Protein AF-A0A0A1E9N9-F1 (afdb_monomer_lite)

Foldseek 3Di:
DVCVVCLVVDDDDDQPPPPDRPDDDQDKDWDADPQGWIWIWHPPDPPIDTHTDLPSFAFDDDPPVVLVVVLVLQFAFDPCVVVVVDDRPDPDRTPPDGVNHDDQDPDPPSSSVSNVD

Sequence (117 aa):
ADVAAHLDQIELMSDVNADVPFGYSEQHFVLSDPTGRCVVIEPSEHPLKLIDNPLGIMTNMPKFDHQLERLQDYLDFTPDFLNGTLAPNTFHVTTGKLSGKKTPPGAYTPKGRYVRA

Secondary structure (DSSP, 8-state):
-HHHHSGGG--PPPGGG-SS--------EEEE-TT--EEEE-TTSSS---EE-TT----SSS-HHHHHHHGGGT--B-HHHHTT-SPTT-S--B----TTPPPPP---SHHHHHHH-

Radius of gyration: 16.81 Å; chains: 1; bounding box: 34×37×50 Å

Structure (mmCIF, N/CA/C/O backbone):
data_AF-A0A0A1E9N9-F1
#
_entry.id   AF-A0A0A1E9N9-F1
#
loop_
_atom_site.group_PDB
_atom_site.id
_atom_site.type_symbol
_atom_site.label_atom_id
_atom_site.label_alt_id
_atom_site.label_comp_id
_atom_site.label_asym_id
_atom_site.label_entity_id
_atom_site.label_seq_id
_atom_site.pdbx_PDB_ins_code
_atom_site.Cartn_x
_atom_site.Cartn_y
_atom_site.Cartn_z
_atom_site.occupancy
_atom_site.B_iso_or_equiv
_atom_site.auth_seq_id
_atom_site.auth_comp_id
_atom_site.auth_asym_id
_atom_site.auth_atom_id
_atom_site.pdbx_PDB_model_num
ATOM 1 N N . ALA A 1 1 ? -3.761 -14.792 -7.329 1.00 86.69 1 ALA A N 1
ATOM 2 C CA . ALA A 1 1 ? -3.080 -16.106 -7.180 1.00 86.69 1 ALA A CA 1
ATOM 3 C C . ALA A 1 1 ? -2.066 -16.362 -8.297 1.00 86.69 1 ALA A C 1
ATOM 5 O O . ALA A 1 1 ? -0.931 -16.697 -7.997 1.00 86.69 1 ALA A O 1
ATOM 6 N N . ASP A 1 2 ? -2.452 -16.146 -9.554 1.00 95.06 2 ASP A N 1
ATOM 7 C CA . ASP A 1 2 ? -1.619 -16.400 -10.737 1.00 95.06 2 ASP A CA 1
ATOM 8 C C . ASP A 1 2 ? -0.249 -15.692 -10.727 1.00 95.06 2 ASP A C 1
ATOM 10 O O . ASP A 1 2 ? 0.783 -16.350 -10.781 1.00 95.06 2 ASP A O 1
ATOM 14 N N . VAL A 1 3 ? -0.226 -14.368 -10.519 1.00 94.62 3 VAL A N 1
ATOM 15 C CA . VAL A 1 3 ? 1.028 -13.590 -10.430 1.00 94.62 3 VAL A CA 1
ATOM 16 C C . VAL A 1 3 ? 1.953 -14.104 -9.326 1.00 94.62 3 VAL A C 1
ATOM 18 O O . VAL A 1 3 ? 3.160 -14.133 -9.506 1.00 94.62 3 VAL A O 1
ATOM 21 N N . ALA A 1 4 ? 1.406 -14.550 -8.192 1.00 93.69 4 ALA A N 1
ATOM 22 C CA . ALA A 1 4 ? 2.218 -15.090 -7.103 1.00 93.69 4 ALA A CA 1
ATOM 23 C C . ALA A 1 4 ? 2.890 -16.421 -7.472 1.00 93.69 4 ALA A C 1
ATOM 25 O O . ALA A 1 4 ? 3.980 -16.695 -6.985 1.00 93.69 4 ALA A O 1
ATOM 26 N N . ALA A 1 5 ? 2.251 -17.229 -8.323 1.00 96.56 5 ALA A N 1
ATOM 27 C CA . ALA A 1 5 ? 2.772 -18.520 -8.765 1.00 96.56 5 ALA A CA 1
ATOM 28 C C . ALA A 1 5 ? 3.851 -18.407 -9.855 1.00 96.56 5 ALA A C 1
ATOM 30 O O . ALA A 1 5 ? 4.560 -19.378 -10.090 1.00 96.56 5 ALA A O 1
ATOM 31 N N . HIS A 1 6 ? 3.964 -17.244 -10.504 1.00 96.31 6 HIS A N 1
ATOM 32 C CA . HIS A 1 6 ? 4.878 -17.011 -11.625 1.00 96.31 6 HIS A CA 1
ATOM 33 C C . HIS A 1 6 ? 5.811 -15.812 -11.395 1.00 96.31 6 HIS A C 1
ATOM 35 O O . HIS A 1 6 ? 6.471 -15.358 -12.326 1.00 96.31 6 HIS A O 1
ATOM 41 N N . LEU A 1 7 ? 5.855 -15.250 -10.180 1.00 94.62 7 LEU A N 1
ATOM 42 C CA . LEU A 1 7 ? 6.632 -14.038 -9.891 1.00 94.62 7 LEU A CA 1
ATOM 43 C C . LEU A 1 7 ? 8.135 -14.243 -10.115 1.00 94.62 7 LEU A C 1
ATOM 45 O O . LEU A 1 7 ? 8.836 -13.319 -10.511 1.00 94.62 7 LEU A O 1
ATOM 49 N N . ASP A 1 8 ? 8.614 -15.459 -9.879 1.00 94.00 8 ASP A N 1
ATOM 50 C CA . ASP A 1 8 ? 9.988 -15.902 -10.108 1.00 94.00 8 ASP A CA 1
ATOM 51 C C . ASP A 1 8 ? 10.369 -15.982 -11.595 1.00 94.00 8 ASP A C 1
ATOM 53 O O . ASP A 1 8 ? 11.552 -16.013 -11.924 1.00 94.00 8 ASP A O 1
ATOM 57 N N . GLN A 1 9 ? 9.381 -15.979 -12.491 1.00 94.75 9 GLN A N 1
ATOM 58 C CA . GLN A 1 9 ? 9.568 -15.969 -13.945 1.00 94.75 9 GLN A CA 1
ATOM 59 C C . GLN A 1 9 ? 9.567 -14.546 -14.521 1.00 94.75 9 GLN A C 1
ATOM 61 O O . GLN A 1 9 ? 9.715 -14.372 -15.730 1.00 94.75 9 GLN A O 1
ATOM 66 N N . ILE A 1 10 ? 9.369 -13.528 -13.676 1.00 91.69 10 ILE A N 1
ATOM 67 C CA . ILE A 1 10 ? 9.278 -12.127 -14.081 1.00 91.69 10 ILE A CA 1
ATOM 68 C C . ILE A 1 10 ? 10.545 -11.394 -13.649 1.00 91.69 10 ILE A C 1
ATOM 70 O O . ILE A 1 10 ? 10.881 -11.331 -12.467 1.00 91.69 10 ILE A O 1
ATOM 74 N N . GLU A 1 11 ? 11.194 -10.747 -14.611 1.00 89.06 11 GLU A N 1
ATOM 75 C CA . GLU A 1 11 ? 12.302 -9.830 -14.371 1.00 89.06 11 GLU A CA 1
ATOM 76 C C . GLU A 1 11 ? 11.994 -8.474 -15.008 1.00 89.06 11 GLU A C 1
ATOM 78 O O . GLU A 1 11 ? 11.536 -8.389 -16.150 1.00 89.06 11 GLU A O 1
ATOM 83 N N . LEU A 1 12 ? 12.213 -7.399 -14.249 1.00 88.12 12 LEU A N 1
ATOM 84 C CA . LEU A 1 12 ? 12.069 -6.041 -14.760 1.00 88.12 12 LEU A CA 1
ATOM 85 C C . LEU A 1 12 ? 13.410 -5.570 -15.303 1.00 88.12 12 LEU A C 1
ATOM 87 O O . LEU A 1 12 ? 14.395 -5.483 -14.572 1.00 88.12 12 LEU A O 1
ATOM 91 N N . MET A 1 13 ? 13.417 -5.242 -16.589 1.00 85.31 13 MET A N 1
ATOM 92 C CA . MET A 1 13 ? 14.608 -4.796 -17.295 1.00 85.31 13 MET A CA 1
ATOM 93 C C . MET A 1 13 ? 14.669 -3.273 -17.337 1.00 85.31 13 MET A C 1
ATOM 95 O O . MET A 1 13 ? 13.663 -2.595 -17.547 1.00 85.31 13 MET A O 1
ATOM 99 N N . SER A 1 14 ? 15.875 -2.738 -17.168 1.00 84.31 14 SER A N 1
ATOM 100 C CA . SER A 1 14 ? 16.137 -1.322 -17.423 1.00 84.31 14 SER A CA 1
ATOM 101 C C . SER A 1 14 ? 16.188 -1.016 -18.925 1.00 84.31 14 SER A C 1
ATOM 103 O O . SER A 1 14 ? 16.459 -1.888 -19.747 1.00 84.31 14 SER A O 1
ATOM 105 N N . ASP A 1 15 ? 15.995 0.258 -19.260 1.00 86.00 15 ASP A N 1
ATOM 106 C CA . ASP A 1 15 ? 16.104 0.835 -20.608 1.00 86.00 15 ASP A CA 1
ATOM 107 C C . ASP A 1 15 ? 17.528 0.762 -21.201 1.00 86.00 15 ASP A C 1
ATOM 109 O O . ASP A 1 15 ? 17.681 0.883 -22.408 1.00 86.00 15 ASP A O 1
ATOM 113 N N . VAL A 1 16 ? 18.564 0.478 -20.396 1.00 85.50 16 VAL A N 1
ATOM 114 C CA . VAL A 1 16 ? 19.993 0.619 -20.762 1.00 85.50 16 VAL A CA 1
ATOM 115 C C . VAL A 1 16 ? 20.376 -0.017 -22.107 1.00 85.50 16 VAL A C 1
ATOM 117 O O . VAL A 1 16 ? 21.243 0.514 -22.796 1.00 85.50 16 VAL A O 1
ATOM 120 N N . ASN A 1 17 ? 19.749 -1.136 -22.484 1.00 87.38 17 ASN A N 1
ATOM 121 C CA . ASN A 1 17 ? 20.006 -1.844 -23.747 1.00 87.38 17 ASN A CA 1
ATOM 122 C C . ASN A 1 17 ? 18.766 -1.922 -24.660 1.00 87.38 17 ASN A C 1
ATOM 124 O O . ASN A 1 17 ? 18.669 -2.831 -25.483 1.00 87.38 17 ASN A O 1
ATOM 128 N N . ALA A 1 18 ? 17.785 -1.038 -24.483 1.00 88.00 18 ALA A N 1
ATOM 129 C CA . ALA A 1 18 ? 16.565 -1.046 -25.276 1.00 88.00 18 ALA A CA 1
ATOM 130 C C . ALA A 1 18 ? 16.789 -0.397 -26.653 1.00 88.00 18 ALA A C 1
ATOM 132 O O . ALA A 1 18 ? 17.328 0.703 -26.752 1.00 88.00 18 ALA A O 1
ATOM 133 N N . ASP A 1 19 ? 16.305 -1.044 -27.720 1.00 91.19 19 ASP A N 1
ATOM 134 C CA . ASP A 1 19 ? 16.314 -0.473 -29.080 1.00 91.19 19 ASP A CA 1
ATOM 135 C C . ASP A 1 19 ? 15.449 0.797 -29.183 1.00 91.19 19 ASP A C 1
ATOM 137 O O . ASP A 1 19 ? 15.689 1.675 -30.013 1.00 91.19 19 ASP A O 1
ATOM 141 N N . VAL A 1 20 ? 14.426 0.889 -28.328 1.00 88.88 20 VAL A N 1
ATOM 142 C CA . VAL A 1 20 ? 13.535 2.041 -28.191 1.00 88.88 20 VAL A CA 1
ATOM 143 C C . VAL A 1 20 ? 13.657 2.568 -26.762 1.00 88.88 20 VAL A C 1
ATOM 145 O O . VAL A 1 20 ? 13.329 1.832 -25.836 1.00 88.88 20 VAL A O 1
ATOM 148 N N . PRO A 1 21 ? 14.087 3.825 -26.557 1.00 85.44 21 PRO A N 1
ATOM 149 C CA . PRO A 1 21 ? 14.130 4.414 -25.226 1.00 85.44 21 PRO A CA 1
ATOM 150 C C . PRO A 1 21 ? 12.721 4.606 -24.656 1.00 85.44 21 PRO A C 1
ATOM 152 O O . PRO A 1 21 ? 11.859 5.230 -25.282 1.00 85.44 21 PRO A O 1
ATOM 155 N N . PHE A 1 22 ? 12.506 4.109 -23.444 1.00 80.31 22 PHE A N 1
ATOM 156 C CA . PHE A 1 22 ? 11.269 4.250 -22.672 1.00 80.31 22 PHE A CA 1
ATOM 157 C C . PHE A 1 22 ? 11.442 5.202 -21.475 1.00 80.31 22 PHE A C 1
ATOM 159 O O . PHE A 1 22 ? 10.451 5.665 -20.904 1.00 80.31 22 PHE A O 1
ATOM 166 N N . GLY A 1 23 ? 12.687 5.546 -21.127 1.00 82.88 23 GLY A N 1
ATOM 167 C CA . GLY A 1 23 ? 13.037 6.475 -20.055 1.00 82.88 23 GLY A CA 1
ATOM 168 C C . GLY A 1 23 ? 13.126 5.831 -18.665 1.00 82.88 23 GLY A C 1
ATOM 169 O O . GLY A 1 23 ? 12.847 4.653 -18.462 1.00 82.88 23 GLY A O 1
ATOM 170 N N . TYR A 1 24 ? 13.515 6.639 -17.674 1.00 77.88 24 TYR A N 1
ATOM 171 C CA . TYR A 1 24 ? 13.745 6.211 -16.286 1.00 77.88 24 TYR A CA 1
ATOM 172 C C . TYR A 1 24 ? 12.491 6.371 -15.426 1.00 77.88 24 TYR A C 1
ATOM 174 O O . TYR A 1 24 ? 12.447 7.169 -14.489 1.00 77.88 24 TYR A O 1
ATOM 182 N N . SER A 1 25 ? 11.431 5.649 -15.780 1.00 82.81 25 SER A N 1
ATOM 183 C CA . SER A 1 25 ? 10.207 5.687 -14.991 1.00 82.81 25 SER A CA 1
ATOM 184 C C . SER A 1 25 ? 10.343 4.829 -13.731 1.00 82.81 25 SER A C 1
ATOM 186 O O . SER A 1 25 ? 10.344 3.604 -13.804 1.00 82.81 25 SER A O 1
ATOM 188 N N . GLU A 1 26 ? 10.358 5.462 -12.561 1.00 87.69 26 GLU A N 1
ATOM 189 C CA . GLU A 1 26 ? 10.285 4.769 -11.271 1.00 87.69 26 GLU A CA 1
ATOM 190 C C . GLU A 1 26 ? 8.837 4.365 -10.979 1.00 87.69 26 GLU A C 1
ATOM 192 O O . GLU A 1 26 ? 7.980 5.212 -10.716 1.00 87.69 26 GLU A O 1
ATOM 197 N N . GLN A 1 27 ? 8.549 3.067 -11.062 1.00 91.38 27 GLN A N 1
ATOM 198 C CA . GLN A 1 27 ? 7.204 2.530 -10.873 1.00 91.38 27 GLN A CA 1
ATOM 199 C C . GLN A 1 27 ? 7.165 1.518 -9.735 1.00 91.38 27 GLN A C 1
ATOM 201 O O . GLN A 1 27 ? 8.128 0.806 -9.467 1.00 91.38 27 GLN A O 1
ATOM 206 N N . HIS A 1 28 ? 6.006 1.436 -9.102 1.00 94.88 28 HIS A N 1
ATOM 207 C CA . HIS A 1 28 ? 5.577 0.289 -8.318 1.00 94.88 28 HIS A CA 1
ATOM 208 C C . HIS A 1 28 ? 4.230 -0.169 -8.869 1.00 94.88 28 HIS A C 1
ATOM 210 O O . HIS A 1 28 ? 3.538 0.587 -9.555 1.00 94.88 28 HIS A O 1
ATOM 216 N N . PHE A 1 29 ? 3.833 -1.389 -8.539 1.00 95.62 29 PHE A N 1
ATOM 217 C CA . PHE A 1 29 ? 2.613 -1.981 -9.070 1.00 95.62 29 PHE A CA 1
ATOM 218 C C . PHE A 1 29 ? 1.673 -2.338 -7.932 1.00 95.62 29 PHE A C 1
ATOM 220 O O . PHE A 1 29 ? 2.102 -2.868 -6.911 1.00 95.62 29 PHE A O 1
ATOM 227 N N . VAL A 1 30 ? 0.388 -2.059 -8.125 1.00 96.94 30 VAL A N 1
ATOM 228 C CA . VAL A 1 30 ? -0.686 -2.544 -7.259 1.00 96.94 30 VAL A CA 1
ATOM 229 C C . VAL A 1 30 ? -1.502 -3.524 -8.074 1.00 96.94 30 VAL A C 1
ATOM 231 O O . VAL A 1 30 ? -1.915 -3.203 -9.188 1.00 96.94 30 VAL A O 1
ATOM 234 N N . LEU A 1 31 ? -1.727 -4.712 -7.527 1.00 96.62 31 LEU A N 1
ATOM 235 C CA . LEU A 1 31 ? -2.561 -5.725 -8.154 1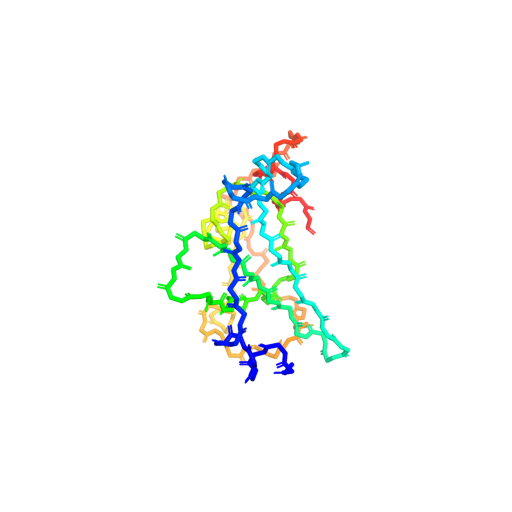.00 96.62 31 LEU A CA 1
ATOM 236 C C . LEU A 1 31 ? -3.717 -6.068 -7.227 1.00 96.62 31 LEU A C 1
ATOM 238 O O . LEU A 1 31 ? -3.526 -6.259 -6.026 1.00 96.62 31 LEU A O 1
ATOM 242 N N . SER A 1 32 ? -4.899 -6.187 -7.815 1.00 95.50 32 SER A N 1
ATOM 243 C CA . SER A 1 32 ? -6.123 -6.602 -7.140 1.00 95.50 32 SER A CA 1
ATOM 244 C C . SER A 1 32 ? -6.802 -7.676 -7.978 1.00 95.50 32 SER A C 1
ATOM 246 O O . SER A 1 32 ? -6.765 -7.612 -9.207 1.00 95.50 32 SER A O 1
ATOM 248 N N . ASP A 1 33 ? -7.421 -8.663 -7.335 1.00 94.19 33 ASP A N 1
ATOM 249 C CA . ASP A 1 33 ? -8.180 -9.715 -8.022 1.00 94.19 33 ASP A CA 1
ATOM 250 C C . ASP A 1 33 ? -9.660 -9.741 -7.572 1.00 94.19 33 ASP A C 1
ATOM 252 O O . ASP A 1 33 ? -10.029 -9.016 -6.646 1.00 94.19 33 ASP A O 1
ATOM 256 N N . PRO A 1 34 ? -10.545 -10.539 -8.208 1.00 94.00 34 PRO A N 1
ATOM 257 C CA . PRO A 1 34 ? -11.970 -10.586 -7.856 1.00 94.00 34 PRO A CA 1
ATOM 258 C C . PRO A 1 34 ? -12.284 -11.090 -6.440 1.00 94.00 34 PRO A C 1
ATOM 260 O O . PRO A 1 34 ? -13.409 -10.913 -5.979 1.00 94.00 34 PRO A O 1
ATOM 263 N N . THR A 1 35 ? -11.324 -11.710 -5.741 1.00 91.75 35 THR A N 1
ATOM 264 C CA . THR A 1 35 ? -11.473 -12.031 -4.306 1.00 91.75 35 THR A CA 1
ATOM 265 C C . THR A 1 35 ? -11.337 -10.778 -3.438 1.00 91.75 35 THR A C 1
ATOM 267 O O . THR A 1 35 ? -11.695 -10.775 -2.261 1.00 91.75 35 THR A O 1
ATOM 270 N N . GLY A 1 36 ? -10.811 -9.708 -4.038 1.00 90.81 36 GLY A N 1
ATOM 271 C CA . GLY A 1 36 ? -10.510 -8.436 -3.418 1.00 90.81 36 GLY A CA 1
ATOM 272 C C . GLY A 1 36 ? -9.235 -8.459 -2.576 1.00 90.81 36 GLY A C 1
ATOM 273 O O . GLY A 1 36 ? -9.010 -7.541 -1.793 1.00 90.81 36 GLY A O 1
ATOM 274 N N . ARG A 1 37 ? -8.381 -9.478 -2.739 1.00 92.94 37 ARG A N 1
ATOM 275 C CA . ARG A 1 37 ? -6.994 -9.414 -2.273 1.00 92.94 37 ARG A CA 1
ATOM 276 C C . ARG A 1 37 ? -6.257 -8.332 -3.064 1.00 92.94 37 ARG A C 1
ATOM 278 O O . ARG A 1 37 ? -6.266 -8.359 -4.293 1.00 92.94 37 ARG A O 1
ATOM 285 N N . CYS A 1 38 ? -5.578 -7.440 -2.352 1.00 95.12 38 CYS A N 1
ATOM 286 C CA . CYS A 1 38 ? -4.717 -6.406 -2.916 1.00 95.12 38 CYS A CA 1
ATOM 287 C C . CYS A 1 38 ? -3.267 -6.637 -2.488 1.00 95.12 38 CYS A C 1
ATOM 289 O O . CYS A 1 38 ? -2.998 -6.964 -1.331 1.00 95.12 38 CYS A O 1
ATOM 291 N N . VAL A 1 39 ? -2.334 -6.454 -3.417 1.00 95.94 39 VAL A N 1
ATOM 292 C CA . VAL A 1 39 ? -0.892 -6.625 -3.197 1.00 95.94 39 VAL A CA 1
ATOM 293 C C . VAL A 1 39 ? -0.106 -5.519 -3.892 1.00 95.94 39 VAL A C 1
ATOM 295 O O . VAL A 1 39 ? -0.553 -4.964 -4.896 1.00 95.94 39 VAL A O 1
ATOM 298 N N . VAL A 1 40 ? 1.073 -5.213 -3.361 1.00 97.00 40 VAL A N 1
ATOM 299 C CA . VAL A 1 40 ? 2.023 -4.239 -3.903 1.00 97.00 40 VAL A CA 1
ATOM 300 C C . VAL A 1 40 ? 3.304 -4.957 -4.332 1.00 97.00 40 VAL A C 1
ATOM 302 O O . VAL A 1 40 ? 3.761 -5.874 -3.651 1.00 97.00 40 VAL A O 1
ATOM 305 N N . ILE A 1 41 ? 3.887 -4.527 -5.451 1.00 96.50 41 ILE A N 1
ATOM 306 C CA . ILE A 1 41 ? 5.238 -4.892 -5.895 1.00 96.50 41 ILE A CA 1
ATOM 307 C C . ILE A 1 41 ? 6.066 -3.611 -5.980 1.00 96.50 41 ILE A C 1
ATOM 309 O O . ILE A 1 41 ? 5.755 -2.722 -6.777 1.00 96.50 41 ILE A O 1
ATOM 313 N N . GLU A 1 42 ? 7.140 -3.535 -5.196 1.00 95.25 42 GLU A N 1
ATOM 314 C CA . GLU A 1 42 ? 8.131 -2.459 -5.274 1.00 95.25 42 GLU A CA 1
ATOM 315 C C . GLU A 1 42 ? 9.443 -3.015 -5.850 1.00 95.25 42 GLU A C 1
ATOM 317 O O . GLU A 1 42 ? 10.112 -3.799 -5.172 1.00 95.25 42 GLU A O 1
ATOM 322 N N . PRO A 1 43 ? 9.857 -2.619 -7.068 1.00 92.31 43 PRO A N 1
ATOM 323 C CA . PRO A 1 43 ? 11.028 -3.172 -7.750 1.00 92.31 43 PRO A CA 1
ATOM 324 C C . PRO A 1 43 ? 12.340 -2.548 -7.253 1.00 92.31 43 PRO A C 1
ATOM 326 O O . PRO A 1 43 ? 13.204 -2.150 -8.026 1.00 92.31 43 PRO A O 1
ATOM 329 N N . SER A 1 44 ? 12.460 -2.419 -5.933 1.00 87.25 44 SER A N 1
ATOM 330 C CA . SER A 1 44 ? 13.653 -1.908 -5.250 1.00 87.25 44 SER A CA 1
ATOM 331 C C . SER A 1 44 ? 14.561 -3.026 -4.730 1.00 87.25 44 SER A C 1
ATOM 333 O O . SER A 1 44 ? 15.663 -2.755 -4.260 1.00 87.25 44 SER A O 1
ATOM 335 N N . GLU A 1 45 ? 14.099 -4.277 -4.802 1.00 83.19 45 GLU A N 1
ATOM 336 C CA . GLU A 1 45 ? 14.789 -5.467 -4.313 1.00 83.19 45 GLU A CA 1
ATOM 337 C C . GLU A 1 45 ? 14.618 -6.624 -5.305 1.00 83.19 45 GLU A C 1
ATOM 339 O O . GLU A 1 45 ? 13.568 -6.762 -5.935 1.00 83.19 45 GLU A O 1
ATOM 344 N N . HIS A 1 46 ? 15.646 -7.473 -5.397 1.00 83.94 46 HIS A N 1
ATOM 345 C CA . HIS A 1 46 ? 15.602 -8.740 -6.122 1.00 83.94 46 HIS A CA 1
ATOM 346 C C . HIS A 1 46 ? 15.781 -9.915 -5.143 1.00 83.94 46 HIS A C 1
ATOM 348 O O . HIS A 1 46 ? 16.640 -9.834 -4.258 1.00 83.94 46 HIS A O 1
ATOM 354 N N . PRO A 1 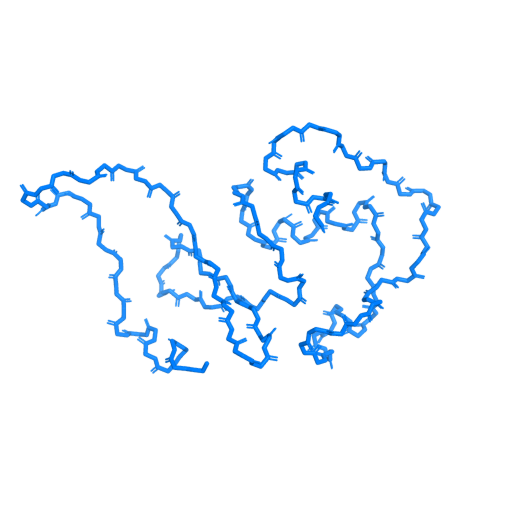47 ? 15.013 -11.011 -5.287 1.00 89.88 47 PRO A N 1
ATOM 355 C CA . PRO A 1 47 ? 13.913 -11.194 -6.244 1.00 89.88 47 PRO A CA 1
ATOM 356 C C . PRO A 1 47 ? 12.716 -10.273 -5.944 1.00 89.88 47 PRO A C 1
ATOM 358 O O . PRO A 1 47 ? 12.598 -9.763 -4.828 1.00 89.88 47 PRO A O 1
ATOM 361 N N . LEU A 1 48 ? 11.834 -10.073 -6.935 1.00 94.06 48 LEU A N 1
ATOM 362 C CA . LEU A 1 48 ? 10.581 -9.337 -6.736 1.00 94.06 48 LEU A CA 1
ATOM 363 C C . LEU A 1 48 ? 9.762 -9.989 -5.617 1.00 94.06 48 LEU A C 1
ATOM 365 O O . LEU A 1 48 ? 9.727 -11.213 -5.480 1.00 94.06 48 LEU A O 1
ATOM 369 N N . LYS A 1 49 ? 9.080 -9.164 -4.822 1.00 93.88 49 LYS A N 1
ATOM 370 C CA . LYS A 1 49 ? 8.242 -9.611 -3.706 1.00 93.88 49 LYS A CA 1
ATOM 371 C C . LYS A 1 49 ? 6.838 -9.048 -3.843 1.00 93.88 49 LYS A C 1
ATOM 373 O O . LYS A 1 49 ? 6.658 -7.901 -4.247 1.00 93.88 49 LYS A O 1
ATOM 378 N N . LEU A 1 50 ? 5.861 -9.859 -3.451 1.00 95.19 50 LEU A N 1
ATOM 379 C CA . LEU A 1 50 ? 4.498 -9.405 -3.209 1.00 95.19 50 LEU A CA 1
ATOM 380 C C . LEU A 1 50 ? 4.370 -9.001 -1.746 1.00 95.19 50 LEU A C 1
ATOM 382 O O . LEU A 1 50 ? 4.679 -9.790 -0.855 1.00 95.19 50 LEU A O 1
ATOM 386 N N . ILE A 1 51 ? 3.890 -7.786 -1.517 1.00 94.81 51 ILE A N 1
ATOM 387 C CA . ILE A 1 51 ? 3.580 -7.261 -0.191 1.00 94.81 51 ILE A CA 1
ATOM 388 C C . ILE A 1 51 ? 2.059 -7.181 -0.085 1.00 94.81 51 ILE A C 1
ATOM 390 O O . ILE A 1 51 ? 1.422 -6.564 -0.938 1.00 94.81 51 ILE A O 1
ATOM 394 N N . ASP A 1 52 ? 1.456 -7.816 0.920 1.00 93.56 52 ASP A N 1
ATOM 395 C CA . ASP A 1 52 ? 0.006 -7.729 1.105 1.00 93.56 52 ASP A CA 1
ATOM 396 C C . ASP A 1 52 ? -0.406 -6.291 1.451 1.00 93.56 52 ASP A C 1
ATOM 398 O O . ASP A 1 52 ? 0.181 -5.641 2.316 1.00 93.56 52 ASP A O 1
ATOM 402 N N . ASN A 1 53 ? -1.439 -5.795 0.768 1.00 94.38 53 ASN A N 1
ATOM 403 C CA . ASN A 1 53 ? -2.012 -4.471 0.977 1.00 94.38 53 ASN A CA 1
ATOM 404 C C . ASN A 1 53 ? -3.473 -4.610 1.425 1.00 94.38 53 ASN A C 1
ATOM 406 O O . ASN A 1 53 ? -4.388 -4.430 0.618 1.00 94.38 53 ASN A O 1
ATOM 410 N N . PRO A 1 54 ? -3.718 -4.928 2.708 1.00 90.44 54 PRO A N 1
ATOM 411 C CA . PRO A 1 54 ? -5.068 -5.167 3.216 1.00 90.44 54 PRO A CA 1
ATOM 412 C C . PRO A 1 54 ? -5.957 -3.914 3.200 1.00 90.44 54 PRO A C 1
ATOM 414 O O . PRO A 1 54 ? -7.172 -4.041 3.314 1.00 90.44 54 PRO A O 1
ATOM 417 N N . LEU A 1 55 ? -5.370 -2.718 3.058 1.00 92.75 55 LEU A N 1
ATOM 418 C CA . LEU A 1 55 ? -6.106 -1.455 2.965 1.00 92.75 55 LEU A CA 1
ATOM 419 C C . LEU A 1 55 ? -6.494 -1.095 1.526 1.00 92.75 55 LEU A C 1
ATOM 421 O O . LEU A 1 55 ? -7.365 -0.256 1.330 1.00 92.75 55 LEU A O 1
ATOM 425 N N . GLY A 1 56 ? -5.844 -1.689 0.522 1.00 93.12 56 GLY A N 1
ATOM 426 C CA . GLY A 1 56 ? -6.074 -1.366 -0.888 1.00 93.12 56 GLY A CA 1
ATOM 427 C C . GLY A 1 56 ? -5.640 0.048 -1.295 1.00 93.12 56 GLY A C 1
ATOM 428 O O . GLY A 1 56 ? -6.026 0.516 -2.362 1.00 93.12 56 GLY A O 1
ATOM 429 N N . ILE A 1 57 ? -4.839 0.733 -0.473 1.00 94.06 57 ILE A N 1
ATOM 430 C CA . ILE A 1 57 ? -4.374 2.103 -0.725 1.00 94.06 57 ILE A CA 1
ATOM 431 C C . ILE A 1 57 ? -2.900 2.061 -1.128 1.00 94.06 57 ILE A C 1
ATOM 433 O O . ILE A 1 57 ? -2.099 1.372 -0.502 1.00 94.06 57 ILE A O 1
ATOM 437 N N . MET A 1 58 ? -2.520 2.807 -2.163 1.00 95.69 58 MET A N 1
ATOM 438 C CA . MET A 1 58 ? -1.125 3.044 -2.548 1.00 95.69 58 MET A CA 1
ATOM 439 C C . MET A 1 58 ? -1.019 4.404 -3.237 1.00 95.69 58 MET A C 1
ATOM 441 O O . MET A 1 58 ? -1.967 4.843 -3.891 1.00 95.69 58 MET A O 1
ATOM 445 N N . THR A 1 59 ? 0.119 5.092 -3.097 1.00 95.94 59 THR A N 1
ATOM 446 C CA . THR A 1 59 ? 0.348 6.367 -3.801 1.00 95.94 59 THR A CA 1
ATOM 447 C C . THR A 1 59 ? 1.663 6.415 -4.581 1.00 95.94 59 THR A C 1
ATOM 449 O O . THR A 1 59 ? 1.726 5.926 -5.694 1.00 95.94 59 THR A O 1
ATOM 452 N N . ASN A 1 60 ? 2.701 7.059 -4.054 1.00 95.12 60 ASN A N 1
ATOM 453 C C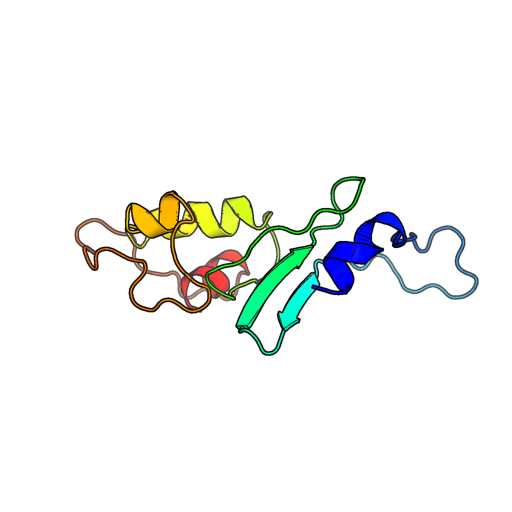A . ASN A 1 60 ? 4.062 7.107 -4.604 1.00 95.12 60 ASN A CA 1
ATOM 454 C C . ASN A 1 60 ? 5.019 6.928 -3.415 1.00 95.12 60 ASN A C 1
ATOM 456 O O . ASN A 1 60 ? 4.612 6.404 -2.386 1.00 95.12 60 ASN A O 1
ATOM 460 N N . MET A 1 61 ? 6.259 7.397 -3.511 1.00 91.06 61 MET A N 1
ATOM 461 C CA . MET A 1 61 ? 7.225 7.306 -2.412 1.00 91.06 61 MET A CA 1
ATOM 462 C C . MET A 1 61 ? 6.707 7.873 -1.073 1.00 91.06 61 MET A C 1
ATOM 464 O O . MET A 1 61 ? 6.003 8.896 -1.057 1.00 91.06 61 MET A O 1
ATOM 468 N N . PRO A 1 62 ? 7.120 7.310 0.082 1.00 92.62 62 PRO A N 1
ATOM 469 C CA . PRO A 1 62 ? 8.180 6.303 0.305 1.00 92.62 62 PRO A CA 1
ATOM 470 C C . PRO A 1 62 ? 7.725 4.848 0.059 1.00 92.62 62 PRO A C 1
ATOM 472 O O . PRO A 1 62 ? 6.625 4.650 -0.449 1.00 92.62 62 PRO A O 1
ATOM 475 N N . LYS A 1 63 ? 8.559 3.856 0.426 1.00 93.94 63 LYS A N 1
ATOM 476 C CA . LYS A 1 63 ? 8.191 2.428 0.413 1.00 93.94 63 LYS A CA 1
ATOM 477 C C . LYS A 1 63 ? 6.853 2.174 1.125 1.00 93.94 63 LYS A C 1
ATOM 479 O O . LYS A 1 63 ? 6.460 2.937 2.018 1.00 93.94 63 LYS A O 1
ATOM 484 N N . PHE A 1 64 ? 6.132 1.146 0.691 1.00 95.44 64 PHE A N 1
ATOM 485 C CA . PHE A 1 64 ? 4.770 0.858 1.147 1.00 95.44 64 PHE A CA 1
ATOM 486 C C . PHE A 1 64 ? 4.670 0.621 2.664 1.00 95.44 64 PHE A C 1
ATOM 488 O O . PHE A 1 64 ? 3.747 1.129 3.302 1.00 95.44 64 PHE A O 1
ATOM 495 N N . ASP A 1 65 ? 5.645 -0.063 3.260 1.00 93.62 65 ASP A N 1
ATOM 496 C CA . ASP A 1 65 ? 5.748 -0.267 4.711 1.00 93.62 65 ASP A CA 1
ATOM 497 C C . ASP A 1 65 ? 5.719 1.061 5.484 1.00 93.62 65 ASP A C 1
ATOM 499 O O . ASP A 1 65 ? 4.890 1.256 6.372 1.00 93.62 65 ASP A O 1
ATOM 503 N N . HIS A 1 66 ? 6.513 2.041 5.062 1.00 94.50 66 HIS A N 1
ATOM 504 C CA . HIS A 1 66 ? 6.534 3.375 5.654 1.00 94.50 66 HIS A CA 1
ATOM 505 C C . HIS A 1 66 ? 5.257 4.179 5.393 1.00 94.50 66 HIS A C 1
ATOM 507 O O . HIS A 1 66 ? 4.918 5.090 6.161 1.00 94.50 66 HIS A O 1
ATOM 513 N N . GLN A 1 67 ? 4.557 3.915 4.286 1.00 94.94 67 GLN A N 1
ATOM 514 C CA . GLN A 1 67 ? 3.236 4.501 4.062 1.00 94.94 67 GLN A CA 1
ATOM 515 C C . GLN A 1 67 ? 2.240 3.960 5.101 1.00 94.94 67 GLN A C 1
ATOM 517 O O . GLN A 1 67 ? 1.550 4.764 5.736 1.00 94.94 67 GLN A O 1
ATOM 522 N N . LEU A 1 68 ? 2.227 2.642 5.336 1.00 94.00 68 LEU A N 1
ATOM 523 C CA . LEU A 1 68 ? 1.367 1.981 6.322 1.00 94.00 68 LEU A CA 1
ATOM 524 C C . LEU A 1 68 ? 1.695 2.394 7.766 1.00 94.00 68 LEU A C 1
ATOM 526 O O . LEU A 1 68 ? 0.792 2.788 8.505 1.00 94.00 68 LEU A O 1
ATOM 530 N N . GLU A 1 69 ? 2.972 2.372 8.156 1.00 93.44 69 GLU A N 1
ATOM 531 C CA . GLU A 1 69 ? 3.438 2.791 9.487 1.00 93.44 69 GLU A CA 1
ATOM 532 C C . GLU A 1 69 ? 2.959 4.199 9.835 1.00 93.44 69 GLU A C 1
ATOM 534 O O . GLU A 1 69 ? 2.494 4.460 10.945 1.00 93.44 69 GLU A O 1
ATOM 539 N N . ARG A 1 70 ? 2.998 5.114 8.863 1.00 92.75 70 ARG A N 1
ATOM 540 C CA . ARG A 1 70 ? 2.620 6.506 9.100 1.00 92.75 70 ARG A CA 1
ATOM 541 C C . ARG A 1 70 ? 1.132 6.703 9.370 1.00 92.75 70 ARG A C 1
ATOM 543 O O . ARG A 1 70 ? 0.775 7.727 9.946 1.00 92.75 70 ARG A O 1
ATOM 550 N N . LEU A 1 71 ? 0.257 5.761 9.020 1.00 95.06 71 LEU A N 1
ATOM 551 C CA . LEU A 1 71 ? -1.151 5.856 9.419 1.00 95.06 71 LEU A CA 1
ATOM 552 C C . LEU A 1 71 ? -1.316 5.810 10.944 1.00 95.06 71 LEU A C 1
ATOM 554 O O . LEU A 1 71 ? -2.262 6.401 11.459 1.00 95.06 71 LEU A O 1
ATOM 558 N N . GLN A 1 72 ? -0.359 5.235 11.680 1.00 94.00 72 GLN A N 1
ATOM 559 C CA . GLN A 1 72 ? -0.399 5.191 13.146 1.00 94.00 72 GLN A CA 1
ATOM 560 C C . GLN A 1 72 ? -0.338 6.585 13.799 1.00 94.00 72 GLN A C 1
ATOM 562 O O . GLN A 1 72 ? -0.807 6.771 14.922 1.00 94.00 72 GLN A O 1
ATOM 567 N N . ASP A 1 73 ? 0.154 7.602 13.084 1.00 95.62 73 ASP A N 1
ATOM 568 C CA . ASP A 1 73 ? 0.090 9.000 13.529 1.00 95.62 73 ASP A CA 1
ATOM 569 C C . ASP A 1 73 ? -1.347 9.565 13.555 1.00 95.62 73 ASP A C 1
ATOM 571 O O . ASP A 1 73 ? -1.624 10.542 14.259 1.00 95.62 73 ASP A O 1
ATOM 575 N N . TYR A 1 74 ? -2.252 8.981 12.765 1.00 96.00 74 TYR A N 1
ATOM 576 C CA . TYR A 1 74 ? -3.600 9.496 12.493 1.00 96.00 74 TYR A CA 1
ATOM 577 C C . TYR A 1 74 ? -4.708 8.604 13.063 1.00 96.00 74 TYR A C 1
ATOM 579 O O . TYR A 1 74 ? -5.802 9.086 13.345 1.00 96.00 74 TYR A O 1
ATOM 587 N N . LEU A 1 75 ? -4.433 7.316 13.250 1.00 95.25 75 LEU A N 1
ATOM 588 C CA . LEU A 1 75 ? -5.387 6.318 13.723 1.00 95.25 75 LEU A CA 1
ATOM 589 C C . LEU A 1 75 ? -4.659 5.190 14.463 1.00 95.25 75 LEU A C 1
ATOM 591 O O . LEU A 1 75 ? -3.441 5.079 14.391 1.00 95.25 75 LEU A O 1
ATOM 595 N N . ASP A 1 76 ? -5.400 4.380 15.211 1.00 95.94 76 ASP A N 1
ATOM 596 C CA . ASP A 1 76 ? -4.882 3.176 15.868 1.00 95.94 76 ASP A CA 1
ATOM 597 C C . ASP A 1 76 ? -5.509 1.944 15.224 1.00 95.94 76 ASP A C 1
ATOM 599 O O . ASP A 1 76 ? -6.737 1.844 15.171 1.00 95.94 76 ASP A O 1
ATOM 603 N N . PHE A 1 77 ? -4.686 1.003 14.762 1.00 95.88 77 PHE A N 1
ATOM 604 C CA . PHE A 1 77 ? -5.153 -0.264 14.200 1.00 95.88 77 PHE A CA 1
ATOM 605 C C . PHE A 1 77 ? -5.593 -1.249 15.289 1.00 95.88 77 PHE A C 1
ATOM 607 O O . PHE A 1 77 ? -5.132 -1.189 16.432 1.00 95.88 77 PHE A O 1
ATOM 614 N N . THR A 1 78 ? -6.499 -2.163 14.942 1.00 96.25 78 THR A N 1
ATOM 615 C CA . THR A 1 78 ? -6.870 -3.270 15.831 1.00 96.25 78 THR A CA 1
ATOM 616 C C . THR A 1 78 ? -5.730 -4.294 15.933 1.00 96.25 78 THR A C 1
ATOM 618 O O . THR A 1 78 ? -4.946 -4.433 14.990 1.00 96.25 78 THR A O 1
ATOM 621 N N . PRO A 1 79 ? -5.633 -5.057 17.042 1.00 95.50 79 PRO A N 1
ATOM 622 C CA . PRO A 1 79 ? -4.664 -6.148 17.153 1.00 95.50 79 PRO A CA 1
ATOM 623 C C . PRO A 1 79 ? -4.777 -7.165 16.012 1.00 95.50 79 PRO A C 1
ATOM 625 O O . PRO A 1 79 ? -3.762 -7.614 15.495 1.00 95.50 79 PRO A O 1
ATOM 628 N N . ASP A 1 80 ? -5.999 -7.478 15.576 1.00 95.06 80 ASP A N 1
ATOM 629 C CA . ASP A 1 80 ? -6.236 -8.423 14.481 1.00 95.06 80 ASP A CA 1
ATOM 630 C C . ASP A 1 80 ? -5.670 -7.919 13.145 1.00 95.06 80 ASP A C 1
ATOM 632 O O . ASP A 1 80 ? -5.078 -8.688 12.388 1.00 95.06 80 ASP A O 1
ATOM 636 N N . PHE A 1 81 ? -5.783 -6.612 12.869 1.00 94.69 81 PHE A N 1
ATOM 637 C CA . PHE A 1 81 ? -5.163 -6.015 11.686 1.00 94.69 81 PHE A CA 1
ATOM 638 C C . PHE A 1 81 ? -3.635 -6.094 11.757 1.00 94.69 81 PHE A C 1
ATOM 640 O O . PHE A 1 81 ? -2.998 -6.526 10.800 1.00 94.69 81 PHE A O 1
ATOM 647 N N . LEU A 1 82 ? -3.048 -5.722 12.900 1.00 93.06 82 LEU A N 1
ATOM 648 C CA . LEU A 1 82 ? -1.593 -5.744 13.097 1.00 93.06 82 LEU A CA 1
ATOM 649 C C . LEU A 1 82 ? -1.009 -7.161 13.023 1.00 93.06 82 LEU A C 1
ATOM 651 O O . LEU A 1 82 ? 0.104 -7.340 12.538 1.00 93.06 82 LEU A O 1
ATOM 655 N N . ASN A 1 83 ? -1.767 -8.164 13.469 1.00 93.19 83 ASN A N 1
ATOM 656 C CA . ASN A 1 83 ? -1.377 -9.571 13.407 1.00 93.19 83 ASN A CA 1
ATOM 657 C C . ASN A 1 83 ? -1.665 -10.221 12.041 1.00 93.19 83 ASN A C 1
ATOM 659 O O . ASN A 1 83 ? -1.360 -11.400 11.863 1.00 93.19 83 ASN A O 1
ATOM 663 N N . GLY A 1 84 ? -2.274 -9.497 11.094 1.00 90.81 84 GLY A N 1
ATOM 664 C CA . GLY A 1 84 ? -2.609 -10.022 9.769 1.00 90.81 84 GLY A CA 1
ATOM 665 C C . GLY A 1 84 ? -3.639 -11.157 9.791 1.00 90.81 84 GLY A C 1
ATOM 666 O O . GLY A 1 84 ? -3.639 -11.997 8.896 1.00 90.81 84 GLY A O 1
ATOM 667 N N . THR A 1 85 ? -4.502 -11.219 10.810 1.00 90.88 85 THR A N 1
ATOM 668 C CA . THR A 1 85 ? -5.498 -12.297 10.969 1.00 90.88 85 THR A CA 1
ATOM 669 C C . THR A 1 85 ? -6.839 -11.990 10.304 1.00 90.88 85 THR A C 1
ATOM 671 O O . THR A 1 85 ? -7.730 -12.840 10.280 1.00 90.88 85 THR A O 1
ATOM 674 N N . LEU A 1 86 ? -7.000 -10.781 9.767 1.00 88.88 86 LEU A N 1
ATOM 675 C CA . LEU A 1 86 ? -8.229 -10.344 9.118 1.00 88.88 86 LEU A CA 1
ATOM 676 C C . LEU A 1 86 ? -8.352 -10.895 7.697 1.00 88.88 86 LEU A C 1
ATOM 678 O O . LEU A 1 86 ? -7.380 -10.982 6.948 1.00 88.88 86 LEU A O 1
ATOM 682 N N . ALA A 1 87 ? -9.586 -11.202 7.301 1.00 87.25 87 ALA A N 1
ATOM 683 C CA . ALA A 1 87 ? -9.891 -11.512 5.913 1.00 87.25 87 ALA A CA 1
ATOM 684 C C . ALA A 1 87 ? -9.683 -10.267 5.021 1.00 87.25 87 ALA A C 1
ATOM 686 O O . ALA A 1 87 ? -9.875 -9.135 5.492 1.00 87.25 87 ALA A O 1
ATOM 687 N N . PRO A 1 88 ? -9.352 -10.444 3.729 1.00 83.19 88 PRO A N 1
ATOM 688 C CA . 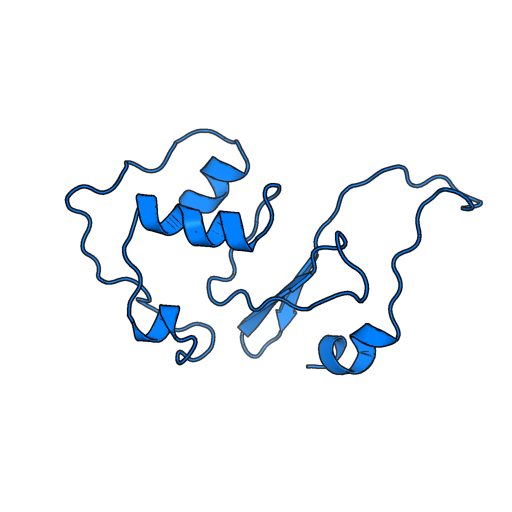PRO A 1 88 ? -9.339 -9.343 2.769 1.00 83.19 88 PRO A CA 1
ATOM 689 C C . PRO A 1 88 ? -10.658 -8.553 2.789 1.00 83.19 88 PRO A C 1
ATOM 691 O O . PRO A 1 88 ? -11.729 -9.139 2.937 1.00 83.19 88 PRO A O 1
ATOM 694 N N . ASN A 1 89 ? -10.582 -7.228 2.632 1.00 81.25 89 ASN A N 1
ATOM 695 C CA . ASN A 1 89 ? -11.727 -6.300 2.666 1.00 81.25 89 ASN A CA 1
ATOM 696 C C . ASN A 1 89 ? -12.517 -6.259 3.982 1.00 81.25 89 ASN A C 1
ATOM 698 O O . ASN A 1 89 ? -13.686 -5.869 3.998 1.00 81.25 89 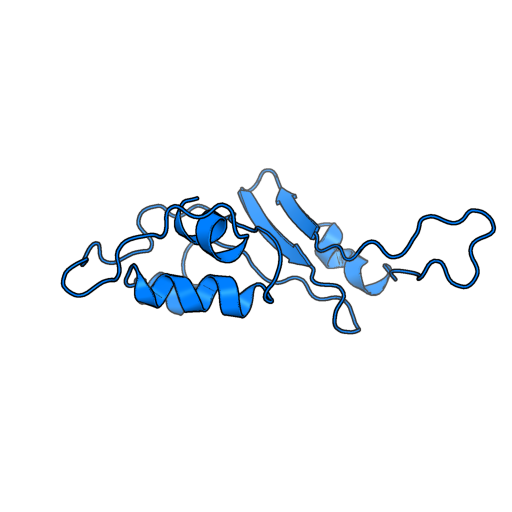ASN A O 1
ATOM 702 N N . THR A 1 90 ? -11.896 -6.632 5.102 1.00 89.62 90 THR A N 1
ATOM 703 C CA . THR A 1 90 ? -12.509 -6.414 6.415 1.00 89.62 90 THR A CA 1
ATOM 704 C C . THR A 1 90 ? -12.693 -4.914 6.667 1.00 89.62 90 THR A C 1
ATOM 706 O O . THR A 1 90 ? -11.740 -4.140 6.612 1.00 89.62 90 THR A O 1
ATOM 709 N N . PHE A 1 91 ? -13.924 -4.495 6.967 1.00 88.38 91 PHE A N 1
ATOM 710 C CA . PHE A 1 91 ? -14.221 -3.128 7.399 1.00 88.38 91 PHE A CA 1
ATOM 711 C C . PHE A 1 91 ? -13.813 -2.906 8.862 1.00 88.38 91 PHE A C 1
ATOM 713 O O . PHE A 1 91 ? -13.722 -3.850 9.641 1.00 88.38 91 PHE A O 1
ATOM 720 N N . HIS A 1 92 ? -13.632 -1.643 9.259 1.00 89.38 92 HIS A N 1
ATOM 721 C CA . HIS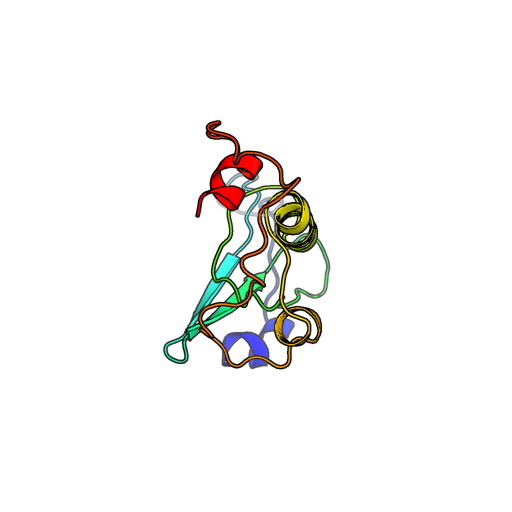 A 1 92 ? -13.339 -1.253 10.647 1.00 89.38 92 HIS A CA 1
ATOM 722 C C . HIS A 1 92 ? -12.066 -1.891 11.231 1.00 89.38 92 HIS A C 1
ATOM 724 O O . HIS A 1 92 ? -12.056 -2.429 12.333 1.00 89.38 92 HIS A O 1
ATOM 730 N N . VAL A 1 93 ? -10.952 -1.758 10.510 1.00 94.12 93 VAL A N 1
ATOM 731 C CA . VAL A 1 93 ? -9.623 -2.231 10.945 1.00 94.12 93 VAL A CA 1
ATOM 732 C C . VAL A 1 93 ? -8.938 -1.327 11.982 1.00 94.12 93 VAL A C 1
ATOM 734 O O . VAL A 1 93 ? -7.782 -1.541 12.344 1.00 94.12 93 VAL A O 1
ATOM 737 N N . THR A 1 94 ? -9.631 -0.295 12.465 1.00 95.31 94 THR A N 1
ATOM 738 C CA . THR A 1 94 ? -9.114 0.687 13.425 1.00 95.31 94 THR A CA 1
ATOM 739 C C . THR A 1 94 ? -9.973 0.733 14.682 1.00 95.31 94 THR A C 1
ATOM 741 O O . THR A 1 94 ? -11.156 0.401 14.665 1.00 95.31 94 THR A O 1
ATOM 744 N N . THR A 1 95 ? -9.388 1.164 15.800 1.00 95.81 95 THR A N 1
ATOM 745 C CA . THR A 1 95 ? -10.074 1.209 17.104 1.00 95.81 95 THR A CA 1
ATOM 746 C C . THR A 1 95 ? -11.095 2.346 17.230 1.00 95.81 95 THR A C 1
ATOM 748 O O . THR A 1 95 ? -11.810 2.418 18.227 1.00 95.81 95 THR A O 1
ATOM 751 N N . GLY A 1 96 ? -11.126 3.280 16.272 1.00 93.31 96 GLY A N 1
ATOM 752 C CA . GLY A 1 96 ? -11.954 4.491 16.320 1.00 93.31 96 GLY A CA 1
ATOM 753 C C . GLY A 1 96 ? -11.504 5.550 17.338 1.00 93.31 96 GLY A C 1
ATOM 754 O O . GLY A 1 96 ? -12.120 6.611 17.428 1.00 93.31 96 GLY A O 1
ATOM 755 N N . LYS A 1 97 ? -10.429 5.312 18.103 1.00 94.00 97 LYS A N 1
ATOM 756 C CA . LYS A 1 97 ? -9.876 6.289 19.051 1.00 94.00 97 LYS A CA 1
ATOM 757 C C . LYS A 1 97 ? -9.035 7.327 18.303 1.00 94.00 97 LYS A C 1
ATOM 759 O O . LYS A 1 97 ? -7.997 7.000 17.742 1.00 94.00 97 LYS A O 1
ATOM 764 N N . LEU A 1 98 ? -9.486 8.583 18.315 1.00 93.00 98 LEU A N 1
ATOM 765 C CA . LEU A 1 98 ? -8.826 9.694 17.607 1.00 93.00 98 LEU A CA 1
ATOM 766 C C . LEU A 1 98 ? -8.232 10.762 18.539 1.00 93.00 98 LEU A C 1
ATOM 768 O O . LEU A 1 98 ? -7.594 11.706 18.078 1.00 93.00 98 LEU A O 1
ATOM 772 N N . SER A 1 99 ? -8.428 10.636 19.854 1.00 95.00 99 SER A N 1
ATOM 773 C CA . SER A 1 99 ? -7.869 11.592 20.816 1.00 95.00 99 SER A CA 1
ATOM 774 C C . SER A 1 99 ? -6.340 11.588 20.752 1.00 95.00 99 SER A C 1
ATOM 776 O O . SER A 1 99 ? -5.718 10.533 20.851 1.00 95.00 99 SER A O 1
ATOM 778 N N . GLY A 1 100 ? -5.736 12.766 20.575 1.00 94.19 100 GLY A N 1
ATOM 779 C CA . GLY A 1 100 ? -4.282 12.927 20.468 1.00 94.19 100 GLY A CA 1
ATOM 780 C C . GLY A 1 100 ? -3.679 12.552 19.109 1.00 94.19 100 GLY A C 1
ATOM 781 O O . GLY A 1 100 ? -2.462 12.644 18.953 1.00 94.19 100 GLY A O 1
ATOM 782 N N . LYS A 1 101 ? -4.493 12.160 18.121 1.00 96.19 101 LYS A N 1
ATOM 783 C CA . LYS A 1 101 ? -4.027 11.895 16.753 1.00 96.19 101 LYS A CA 1
ATOM 784 C C . LYS A 1 101 ? -3.821 13.185 15.965 1.00 96.19 101 LYS A C 1
ATOM 786 O O . LYS A 1 101 ? -4.419 14.223 16.255 1.00 96.19 101 LYS A O 1
ATOM 791 N N . LYS A 1 102 ? -2.949 13.126 14.956 1.00 96.25 102 LYS A N 1
ATOM 792 C CA . LYS A 1 102 ? -2.680 14.266 14.070 1.00 96.25 102 LYS A CA 1
ATOM 793 C C . LYS A 1 102 ? -3.878 14.530 13.156 1.00 96.25 102 LYS A C 1
ATOM 795 O O . LYS A 1 102 ? -4.602 13.615 12.776 1.00 96.25 102 LYS A O 1
ATOM 800 N N . THR A 1 103 ? -4.032 15.778 12.721 1.00 94.81 103 THR A N 1
ATOM 801 C CA . THR A 1 103 ? -4.988 16.132 11.664 1.00 94.81 103 THR A CA 1
ATOM 802 C C . THR A 1 103 ? -4.445 15.701 10.298 1.00 94.81 103 THR A C 1
ATOM 804 O O . THR A 1 103 ? -3.313 16.076 9.969 1.00 94.81 103 THR A O 1
ATOM 807 N N . PRO A 1 104 ? -5.215 14.957 9.478 1.00 94.62 104 PRO A N 1
ATOM 808 C CA . PRO A 1 104 ? -4.818 14.601 8.119 1.00 94.62 104 PRO A CA 1
ATOM 809 C C . PRO A 1 104 ? -4.370 15.821 7.296 1.00 94.62 104 PRO A C 1
ATOM 811 O O . PRO A 1 104 ? -5.060 16.843 7.278 1.00 94.62 104 PRO A O 1
ATOM 814 N N . PRO A 1 105 ? -3.222 15.752 6.602 1.00 95.19 105 PRO A N 1
ATOM 815 C CA . PRO A 1 105 ? -2.715 16.877 5.827 1.00 95.19 105 PRO A CA 1
ATOM 816 C C . PRO A 1 105 ? -3.541 17.093 4.548 1.00 95.19 105 PRO A C 1
ATOM 818 O O . PRO A 1 105 ? -3.904 16.142 3.857 1.00 95.19 105 PRO A O 1
ATOM 821 N N . GLY A 1 106 ? -3.757 18.356 4.169 1.00 95.56 106 GLY A N 1
ATOM 822 C CA . GLY A 1 106 ? -4.453 18.736 2.926 1.00 95.56 106 GLY A CA 1
ATOM 823 C C . GLY A 1 106 ? -3.570 18.789 1.670 1.00 95.56 106 GLY A C 1
ATOM 824 O O . GLY A 1 106 ? -4.071 18.997 0.571 1.00 95.56 106 GLY A O 1
ATOM 825 N N . ALA A 1 107 ? -2.253 18.608 1.803 1.00 93.56 107 ALA A N 1
ATOM 826 C CA . ALA A 1 107 ? -1.311 18.735 0.689 1.00 93.56 107 ALA A CA 1
ATOM 827 C C . ALA A 1 107 ? -1.453 17.605 -0.354 1.00 93.56 107 ALA A C 1
ATOM 829 O O . ALA A 1 107 ? -1.784 16.466 -0.021 1.00 93.56 107 ALA A O 1
ATOM 830 N N . TYR A 1 108 ? -1.124 17.891 -1.616 1.00 95.75 108 TYR A N 1
ATOM 831 C CA . TYR A 1 108 ? -1.168 16.921 -2.726 1.00 95.75 108 TYR A CA 1
ATOM 832 C C . TYR A 1 108 ? 0.059 16.002 -2.824 1.00 95.75 108 TYR A C 1
ATOM 834 O O . TYR A 1 108 ? 0.164 15.194 -3.750 1.00 95.75 108 TYR A O 1
ATOM 842 N N . THR A 1 109 ? 0.978 16.088 -1.859 1.00 96.12 109 THR A N 1
ATOM 843 C CA . THR A 1 109 ? 2.121 15.175 -1.780 1.00 96.12 109 THR A CA 1
ATOM 844 C C . THR A 1 109 ? 1.633 13.724 -1.694 1.00 96.12 109 THR A C 1
ATOM 846 O O . THR A 1 109 ? 0.554 13.485 -1.142 1.00 96.12 109 THR A O 1
ATOM 849 N N . PRO A 1 110 ? 2.404 12.735 -2.184 1.00 95.56 110 PRO A N 1
ATOM 850 C CA . PRO A 1 110 ? 2.024 11.321 -2.080 1.00 95.56 110 PRO A CA 1
ATOM 851 C C . PRO A 1 110 ? 1.666 10.936 -0.644 1.00 95.56 110 PRO A C 1
ATOM 853 O O . PRO A 1 110 ? 0.582 10.440 -0.358 1.00 95.56 110 PRO A O 1
ATOM 856 N N . LYS A 1 111 ? 2.530 11.359 0.283 1.00 93.69 111 LYS A N 1
ATOM 857 C CA . LYS A 1 111 ? 2.356 11.216 1.725 1.00 93.69 111 LYS A CA 1
ATOM 858 C C . LYS A 1 111 ? 1.027 11.753 2.248 1.00 93.69 111 LYS A C 1
ATOM 860 O O . LYS A 1 111 ? 0.489 11.156 3.176 1.00 93.69 111 LYS A O 1
ATOM 865 N N . GLY A 1 112 ? 0.564 12.890 1.730 1.00 95.38 112 GLY A N 1
ATOM 866 C CA . GLY A 1 112 ? -0.689 13.504 2.149 1.00 95.38 112 GLY A CA 1
ATOM 867 C C . GLY A 1 112 ? -1.907 12.864 1.497 1.00 95.38 112 GLY A C 1
ATOM 868 O O . GLY A 1 112 ? -2.910 12.666 2.172 1.00 95.38 112 GLY A O 1
ATOM 869 N N . ARG A 1 113 ? -1.806 12.479 0.219 1.00 96.56 113 ARG A N 1
ATOM 870 C CA . ARG A 1 113 ? -2.859 11.726 -0.477 1.00 96.56 113 ARG A CA 1
ATOM 871 C C . ARG A 1 113 ? -3.106 10.366 0.172 1.00 96.56 113 ARG A C 1
ATOM 873 O O . ARG A 1 113 ? -4.261 10.029 0.374 1.00 96.56 113 ARG A O 1
ATOM 880 N N . TYR A 1 114 ? -2.048 9.653 0.563 1.00 96.12 114 TYR A N 1
ATOM 881 C CA . TYR A 1 114 ? -2.157 8.334 1.194 1.00 96.12 114 TYR A CA 1
ATOM 882 C C . TYR A 1 114 ? -2.953 8.365 2.503 1.00 96.12 114 TYR A C 1
ATOM 884 O O . TYR A 1 114 ? -3.753 7.483 2.753 1.00 96.12 114 TYR A O 1
ATOM 892 N N . VAL A 1 115 ? -2.767 9.403 3.326 1.00 95.31 115 VAL A N 1
ATOM 893 C CA . VAL A 1 115 ? -3.480 9.544 4.611 1.00 95.31 115 VAL A CA 1
ATOM 894 C C . VAL A 1 115 ? -4.965 9.893 4.422 1.00 95.31 115 VAL A C 1
ATOM 896 O O . VAL A 1 115 ? -5.754 9.697 5.339 1.00 95.31 115 VAL A O 1
ATOM 899 N N . ARG A 1 116 ? -5.347 10.464 3.272 1.00 93.94 116 ARG A N 1
ATOM 900 C CA . ARG A 1 116 ? -6.730 10.894 3.002 1.00 93.94 116 ARG A CA 1
ATOM 901 C C . ARG A 1 116 ? -7.579 9.865 2.257 1.00 93.94 116 ARG A C 1
ATOM 903 O O . ARG A 1 116 ? -8.795 10.030 2.259 1.00 93.94 116 ARG A O 1
ATOM 910 N N . ALA A 1 117 ? -6.943 8.939 1.543 1.00 92.69 117 ALA A N 1
ATOM 911 C CA . ALA A 1 117 ? -7.611 7.851 0.835 1.00 92.69 117 ALA A CA 1
ATOM 912 C C . ALA A 1 117 ? -8.188 6.846 1.839 1.00 92.69 117 ALA A C 1
ATOM 914 O O . ALA A 1 117 ? -9.280 6.320 1.544 1.00 92.69 117 ALA A O 1
#

InterPro domains:
  IPR029055 Nucleophile aminohydrolases, N-terminal [SSF56235] (2-117)
  IPR029132 Choloylglycine hydrolase/NAAA C-terminal [PF02275] (2-117)
  IPR052193 Peptidase C59 family enzymes [PTHR35527] (2-117)

Organism: Limosilactobacillus fermentum (NCBI:txid1613)

pLDDT: mean 92.45, std 4.12, range [77.88, 97.0]